Protein AF-A0AAV6C6K2-F1 (afdb_monomer_lite)

Structure (mmCIF, N/CA/C/O backbone):
data_AF-A0AAV6C6K2-F1
#
_entry.id   AF-A0AAV6C6K2-F1
#
loop_
_atom_site.group_PDB
_atom_site.id
_atom_site.type_symbol
_atom_site.label_atom_id
_atom_site.label_alt_id
_atom_site.label_comp_id
_atom_site.label_asym_id
_atom_site.label_entity_id
_atom_site.label_seq_id
_atom_site.pdbx_PDB_ins_code
_atom_site.Cartn_x
_atom_site.Cartn_y
_atom_site.Cartn_z
_atom_site.occupancy
_atom_site.B_iso_or_equiv
_atom_site.auth_seq_id
_atom_site.auth_comp_id
_atom_site.auth_asym_id
_atom_site.auth_atom_id
_atom_site.pdbx_PDB_model_num
ATOM 1 N N . MET A 1 1 ? 60.187 15.544 -20.731 1.00 41.97 1 MET A N 1
ATOM 2 C CA . MET A 1 1 ? 59.043 16.212 -21.396 1.00 41.97 1 MET A CA 1
ATOM 3 C C . MET A 1 1 ? 57.814 15.322 -21.266 1.00 41.97 1 MET A C 1
ATOM 5 O O . MET A 1 1 ? 57.699 14.330 -21.974 1.00 41.97 1 MET A O 1
ATOM 9 N N . THR A 1 2 ? 56.944 15.604 -20.298 1.00 47.44 2 THR A N 1
ATOM 10 C CA . THR A 1 2 ? 55.716 14.842 -20.031 1.00 47.44 2 THR A CA 1
ATOM 11 C C . THR A 1 2 ? 54.635 15.255 -21.029 1.00 47.44 2 THR A C 1
ATOM 13 O O . THR A 1 2 ? 54.110 16.364 -20.990 1.00 47.44 2 THR A O 1
ATOM 16 N N . LYS A 1 3 ? 54.337 14.371 -21.984 1.00 50.28 3 LYS A N 1
ATOM 17 C CA . LYS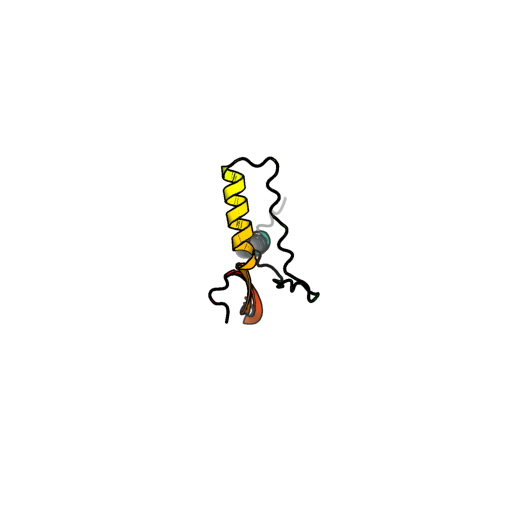 A 1 3 ? 53.320 14.591 -23.017 1.00 50.28 3 LYS A CA 1
ATOM 18 C C . LYS A 1 3 ? 51.944 14.44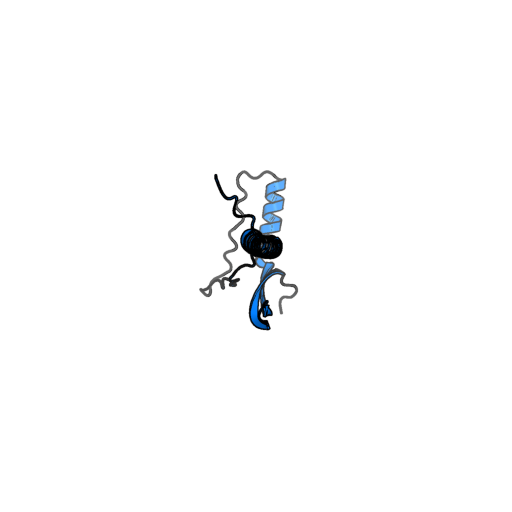4 -22.360 1.00 50.28 3 LYS A C 1
ATOM 20 O O . LYS A 1 3 ? 51.496 13.329 -22.104 1.00 50.28 3 LYS A O 1
ATOM 25 N N . THR A 1 4 ? 51.292 15.554 -22.026 1.00 58.41 4 THR A N 1
ATOM 26 C CA . THR A 1 4 ? 49.924 15.542 -21.499 1.00 58.41 4 THR A CA 1
ATOM 27 C C . THR A 1 4 ? 48.999 14.972 -22.574 1.00 58.41 4 THR A C 1
ATOM 29 O O . THR A 1 4 ? 48.773 15.572 -23.624 1.00 58.41 4 THR A O 1
ATOM 32 N N . ARG A 1 5 ? 48.498 13.752 -22.349 1.00 64.06 5 ARG A N 1
ATOM 33 C CA . ARG A 1 5 ? 47.532 13.083 -23.227 1.00 64.06 5 ARG A CA 1
ATOM 34 C C . ARG A 1 5 ? 46.197 13.819 -23.114 1.00 64.06 5 ARG A C 1
ATOM 36 O O . ARG A 1 5 ? 45.345 13.471 -22.302 1.00 64.06 5 ARG A O 1
ATOM 43 N N . ALA A 1 6 ? 46.047 14.893 -23.883 1.00 68.00 6 ALA A N 1
ATOM 44 C CA . ALA A 1 6 ? 44.818 15.665 -23.947 1.00 68.00 6 ALA A CA 1
ATOM 45 C C . ALA A 1 6 ? 43.724 14.795 -24.575 1.00 68.00 6 ALA A C 1
ATOM 47 O O . ALA A 1 6 ? 43.775 14.442 -25.752 1.00 68.00 6 ALA A O 1
ATOM 48 N N . TRP A 1 7 ? 42.758 14.399 -23.753 1.00 70.56 7 TRP A N 1
ATOM 49 C CA . TRP A 1 7 ? 41.649 13.564 -24.183 1.00 70.56 7 TRP A CA 1
ATOM 50 C C . TRP A 1 7 ? 40.774 14.329 -25.197 1.00 70.56 7 TRP A C 1
ATOM 52 O O . TRP A 1 7 ? 40.398 15.468 -24.894 1.00 70.56 7 TRP A O 1
ATOM 62 N N . PRO A 1 8 ? 40.419 13.758 -26.370 1.00 84.38 8 PRO A N 1
ATOM 63 C CA . PRO A 1 8 ? 39.495 14.407 -27.297 1.00 84.38 8 PRO A CA 1
ATOM 64 C C . PRO A 1 8 ? 38.175 14.765 -26.601 1.00 84.38 8 PRO A C 1
ATOM 66 O O . PRO A 1 8 ? 37.625 13.974 -25.832 1.00 84.38 8 PRO A O 1
ATOM 69 N N . ARG A 1 9 ? 37.665 15.975 -26.873 1.00 82.75 9 ARG A N 1
ATOM 70 C CA . ARG A 1 9 ? 36.439 16.528 -26.262 1.00 82.75 9 ARG A CA 1
ATOM 71 C C . ARG A 1 9 ? 35.242 15.585 -26.403 1.00 82.75 9 ARG A C 1
ATOM 73 O O . ARG A 1 9 ? 34.453 15.473 -25.475 1.00 82.75 9 ARG A O 1
ATOM 80 N N . THR A 1 10 ? 35.156 14.870 -27.523 1.00 85.19 10 THR A N 1
ATOM 81 C CA . THR A 1 10 ? 34.118 13.868 -27.801 1.00 85.19 10 THR A CA 1
ATOM 82 C C . THR A 1 10 ? 34.042 12.803 -26.719 1.00 85.19 10 THR A C 1
ATOM 84 O O . THR A 1 10 ? 32.973 12.496 -26.215 1.00 85.19 10 THR A O 1
ATOM 87 N N . LEU A 1 11 ? 35.184 12.284 -26.293 1.00 89.75 11 LEU A N 1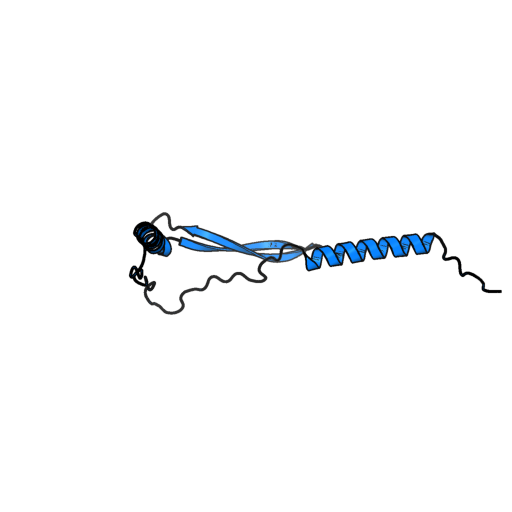
ATOM 88 C CA . LEU A 1 11 ? 35.220 11.175 -25.356 1.00 89.75 11 LEU A CA 1
ATOM 89 C C . LEU A 1 11 ? 35.017 11.656 -23.907 1.00 89.75 11 LEU A C 1
ATOM 91 O O . LEU A 1 11 ? 34.475 10.920 -23.092 1.00 89.75 11 LEU A O 1
ATOM 95 N N . ARG A 1 12 ? 35.322 12.930 -23.611 1.00 86.88 12 ARG A N 1
ATOM 96 C CA . ARG A 1 12 ? 34.854 13.580 -22.374 1.00 86.88 12 ARG A CA 1
ATOM 97 C C . ARG A 1 12 ? 33.331 13.689 -22.337 1.00 86.88 12 ARG A C 1
ATOM 99 O O . ARG A 1 12 ? 32.751 13.381 -21.308 1.00 86.88 12 ARG A O 1
ATOM 106 N N . LEU A 1 13 ? 32.696 14.092 -23.441 1.00 91.44 13 LEU A N 1
ATOM 107 C CA . LEU A 1 13 ? 31.233 14.185 -23.533 1.00 91.44 13 LEU A CA 1
ATOM 108 C C . LEU A 1 13 ? 30.568 12.808 -23.412 1.00 91.44 13 LEU A C 1
ATOM 110 O O . LEU A 1 13 ? 29.590 12.674 -22.685 1.00 91.44 13 LEU A O 1
ATOM 114 N N . VAL A 1 14 ? 31.139 11.778 -24.045 1.00 94.06 14 VAL A N 1
ATOM 115 C CA . VAL A 1 14 ? 30.674 10.388 -23.897 1.00 94.06 14 VAL A CA 1
ATOM 116 C C . VAL A 1 14 ? 30.785 9.927 -22.445 1.00 94.06 14 VAL A C 1
ATOM 118 O O . VAL A 1 14 ? 29.814 9.417 -21.897 1.00 94.06 14 VAL A O 1
ATOM 121 N N . ALA A 1 15 ? 31.930 10.151 -21.793 1.00 94.56 15 ALA A N 1
ATOM 122 C CA . ALA A 1 15 ? 32.102 9.796 -20.387 1.00 94.56 15 ALA A CA 1
ATOM 123 C C . ALA A 1 15 ? 31.097 10.529 -19.483 1.00 94.56 15 ALA A C 1
ATOM 125 O O . ALA A 1 15 ? 30.530 9.920 -18.583 1.00 94.56 15 ALA A O 1
ATOM 126 N N . LEU A 1 16 ? 30.828 11.810 -19.753 1.00 96.12 16 LEU A N 1
ATOM 127 C CA . LEU A 1 16 ? 29.853 12.607 -19.006 1.00 96.12 16 LEU A CA 1
ATOM 128 C C . LEU A 1 16 ? 28.428 12.059 -19.173 1.00 96.12 16 LEU A C 1
ATOM 130 O O . LEU A 1 16 ? 27.714 11.924 -18.185 1.00 96.12 16 LEU A O 1
ATOM 134 N N . GLY A 1 17 ? 28.044 11.670 -20.394 1.00 95.62 17 GLY A N 1
ATOM 135 C CA . GLY A 1 17 ? 26.758 11.023 -20.667 1.00 95.62 17 GLY A CA 1
ATOM 136 C C . GLY A 1 17 ? 26.611 9.670 -19.966 1.00 95.62 17 GLY A C 1
ATOM 137 O O . GLY A 1 17 ? 25.574 9.399 -19.367 1.00 95.62 17 GLY A O 1
ATOM 138 N N . VAL A 1 18 ? 27.668 8.853 -19.964 1.00 96.56 18 VAL A N 1
ATOM 139 C CA . VAL A 1 18 ? 27.693 7.564 -19.251 1.00 96.56 18 VAL A CA 1
ATOM 140 C C . VAL A 1 18 ? 27.577 7.764 -17.738 1.00 96.56 18 VAL A C 1
ATOM 142 O O . VAL A 1 18 ? 26.806 7.057 -17.094 1.00 96.56 18 VAL A O 1
ATOM 145 N N . ILE A 1 19 ? 28.285 8.746 -17.169 1.00 96.81 19 ILE A N 1
ATOM 146 C CA . ILE A 1 19 ? 28.203 9.082 -15.738 1.00 96.81 19 ILE A CA 1
ATOM 147 C C . ILE A 1 19 ? 26.792 9.547 -15.367 1.00 96.81 19 ILE A C 1
ATOM 149 O O . ILE A 1 19 ? 26.262 9.102 -14.353 1.00 96.81 19 ILE A O 1
ATOM 153 N N . LEU A 1 20 ? 26.172 10.403 -16.184 1.00 96.06 20 LEU A N 1
ATOM 154 C CA . LEU A 1 20 ? 24.791 10.845 -15.975 1.00 96.06 20 LEU A CA 1
ATOM 155 C C . LEU A 1 20 ? 23.810 9.670 -16.038 1.00 96.06 20 LEU A C 1
ATOM 157 O O . LEU A 1 20 ? 23.005 9.517 -15.128 1.00 96.06 20 LEU A O 1
ATOM 161 N N . GLY A 1 21 ? 23.924 8.801 -17.047 1.00 95.31 21 GLY A N 1
ATOM 162 C CA . GLY A 1 21 ? 23.065 7.621 -17.183 1.00 95.31 21 GLY A CA 1
ATOM 163 C C . GLY A 1 21 ? 23.195 6.645 -16.009 1.00 95.31 21 GLY A C 1
ATOM 164 O O . GLY A 1 21 ? 22.191 6.258 -15.414 1.00 95.31 21 GLY A O 1
ATOM 165 N N . LEU A 1 22 ? 24.427 6.295 -15.622 1.00 95.69 22 LEU A N 1
ATOM 166 C CA . LEU A 1 22 ? 24.698 5.426 -14.469 1.00 95.69 22 LEU A CA 1
ATOM 167 C C . LEU A 1 22 ? 24.255 6.063 -13.151 1.00 95.69 22 LEU A C 1
ATOM 169 O O . LEU A 1 22 ? 23.697 5.374 -12.302 1.00 95.69 22 LEU A O 1
ATOM 173 N N . GLY A 1 23 ? 24.484 7.367 -12.984 1.00 94.81 23 GLY A N 1
ATOM 174 C CA . GLY A 1 23 ? 24.060 8.118 -11.807 1.00 94.81 23 GLY A CA 1
ATOM 175 C C . GLY A 1 23 ? 22.540 8.130 -11.654 1.00 94.81 23 GLY A C 1
ATOM 176 O O . GLY A 1 23 ? 22.038 7.826 -10.573 1.00 94.81 23 GLY A O 1
ATOM 177 N N . SER A 1 24 ? 21.808 8.400 -12.739 1.00 91.62 24 SER A N 1
ATOM 178 C CA . SER A 1 24 ? 20.343 8.343 -12.762 1.00 91.62 24 SER A CA 1
ATOM 179 C C . SER A 1 24 ? 19.813 6.934 -12.482 1.00 91.62 24 SER A C 1
ATOM 181 O O . SER A 1 24 ? 18.918 6.787 -11.652 1.00 91.62 24 SER A O 1
ATOM 183 N N . TYR A 1 25 ? 20.389 5.897 -13.103 1.00 88.31 25 TYR A N 1
ATOM 184 C CA . TYR A 1 25 ? 20.007 4.501 -12.853 1.00 88.31 25 TYR A CA 1
ATOM 185 C C . TYR A 1 25 ? 20.239 4.094 -11.392 1.00 88.31 25 TYR A C 1
ATOM 187 O O . TYR A 1 25 ? 19.344 3.569 -10.729 1.00 88.31 25 TYR A O 1
ATOM 195 N N . TRP A 1 26 ? 21.430 4.382 -10.862 1.00 92.75 26 TRP A N 1
ATOM 196 C CA . TRP A 1 26 ? 21.782 4.062 -9.483 1.00 92.75 26 TRP A CA 1
ATOM 197 C C . TRP A 1 26 ? 20.856 4.774 -8.493 1.00 92.75 26 TRP A C 1
ATOM 199 O O . TRP A 1 26 ? 20.302 4.128 -7.604 1.00 92.75 26 TRP A O 1
ATOM 209 N N . ALA A 1 27 ? 20.616 6.074 -8.688 1.00 89.25 27 ALA A N 1
ATOM 210 C CA . ALA A 1 27 ? 19.717 6.843 -7.836 1.00 89.25 27 ALA A CA 1
ATOM 211 C C . ALA A 1 27 ? 18.273 6.307 -7.877 1.00 89.25 27 ALA A C 1
ATOM 213 O O . ALA A 1 27 ? 17.664 6.117 -6.822 1.00 89.25 27 ALA A O 1
ATOM 214 N N . GLY A 1 28 ? 17.759 5.991 -9.070 1.00 84.00 28 GLY A N 1
ATOM 215 C CA . GLY A 1 28 ? 16.430 5.403 -9.252 1.00 84.00 28 GLY A CA 1
ATOM 216 C C . GLY A 1 28 ? 16.285 4.044 -8.568 1.00 84.00 28 GLY A C 1
ATOM 217 O O . GLY A 1 28 ? 15.338 3.830 -7.819 1.00 84.00 28 GLY A O 1
ATOM 218 N N . SER A 1 29 ? 17.264 3.152 -8.734 1.00 82.06 29 SER A N 1
ATOM 219 C CA . SER A 1 29 ? 17.237 1.817 -8.116 1.00 82.06 29 SER A CA 1
ATOM 220 C C . SER A 1 29 ? 17.337 1.836 -6.584 1.00 82.06 29 SER A C 1
ATOM 222 O O . SER A 1 29 ? 16.809 0.955 -5.909 1.00 82.06 29 SER A O 1
ATOM 224 N N . ARG A 1 30 ? 18.035 2.825 -6.008 1.00 81.75 30 ARG A N 1
ATOM 225 C CA . ARG A 1 30 ? 18.355 2.853 -4.572 1.00 81.75 30 ARG A CA 1
ATOM 226 C C . ARG A 1 30 ? 17.280 3.557 -3.744 1.00 81.75 30 ARG A C 1
ATOM 228 O O . ARG A 1 30 ? 17.019 3.125 -2.617 1.00 81.75 30 ARG A O 1
ATOM 235 N N . TRP A 1 31 ? 16.698 4.624 -4.292 1.00 84.56 31 TRP A N 1
ATOM 236 C CA . TRP A 1 31 ? 15.723 5.489 -3.616 1.00 84.56 31 TRP A CA 1
ATOM 237 C C . TRP A 1 31 ? 14.355 5.550 -4.297 1.00 84.56 31 TRP A C 1
ATOM 239 O O . TRP A 1 31 ? 13.490 6.290 -3.833 1.00 84.56 31 TRP A O 1
ATOM 249 N N . GLY A 1 32 ? 14.133 4.778 -5.362 1.00 73.00 32 GLY A N 1
ATOM 250 C CA . GLY A 1 32 ? 12.800 4.580 -5.918 1.00 73.00 32 GLY A CA 1
ATOM 251 C C . GLY A 1 32 ? 11.837 3.988 -4.886 1.00 73.00 32 GLY A C 1
ATOM 252 O O . GLY A 1 32 ? 12.242 3.338 -3.916 1.00 73.00 32 GLY A O 1
ATOM 253 N N . THR A 1 33 ? 10.544 4.230 -5.088 1.00 70.06 33 THR A N 1
ATOM 254 C CA . THR A 1 33 ? 9.477 3.636 -4.279 1.00 70.06 33 THR A CA 1
ATOM 255 C C . THR A 1 33 ? 9.588 2.118 -4.339 1.00 70.06 33 THR A C 1
ATOM 257 O O . THR A 1 33 ? 9.477 1.527 -5.412 1.00 70.06 33 THR A O 1
ATOM 260 N N . ARG A 1 34 ? 9.832 1.487 -3.189 1.00 62.75 34 ARG A N 1
ATOM 261 C CA . ARG A 1 34 ? 9.842 0.030 -3.081 1.00 62.75 34 ARG A CA 1
ATOM 262 C C . ARG A 1 34 ? 8.400 -0.439 -3.039 1.00 62.75 34 ARG A C 1
ATOM 264 O O . ARG A 1 34 ? 7.720 -0.240 -2.034 1.00 62.75 34 ARG A O 1
ATOM 271 N N . TRP A 1 35 ? 7.941 -1.001 -4.144 1.00 60.81 35 TRP A N 1
ATOM 272 C CA . TRP A 1 35 ? 6.689 -1.736 -4.159 1.00 60.81 35 TRP A CA 1
ATOM 273 C C . TRP A 1 35 ? 6.904 -3.045 -3.390 1.00 60.81 35 TRP A C 1
ATOM 275 O O . TRP A 1 35 ? 8.003 -3.600 -3.449 1.00 60.81 35 TRP A O 1
ATOM 285 N N . PRO A 1 36 ? 5.925 -3.516 -2.606 1.00 63.81 36 PRO A N 1
ATOM 286 C CA . PRO A 1 36 ? 6.009 -4.840 -2.007 1.00 63.81 36 PRO A CA 1
ATOM 287 C C . PRO A 1 36 ? 6.161 -5.891 -3.115 1.00 63.81 36 PRO A C 1
ATOM 289 O O . PRO A 1 36 ? 5.306 -5.973 -3.991 1.00 63.81 36 PRO A O 1
ATOM 292 N N . ASP A 1 37 ? 7.229 -6.696 -3.071 1.00 65.88 37 ASP A N 1
ATOM 293 C CA . ASP A 1 37 ? 7.487 -7.753 -4.070 1.00 65.88 37 ASP A CA 1
ATOM 294 C C . ASP A 1 37 ? 6.408 -8.853 -4.057 1.00 65.88 37 ASP A C 1
ATOM 296 O O . ASP A 1 37 ? 6.272 -9.624 -5.003 1.00 65.88 37 ASP A O 1
ATOM 300 N N . SER A 1 38 ? 5.652 -8.946 -2.960 1.00 72.94 38 SER A N 1
ATOM 301 C CA . SER A 1 38 ? 4.439 -9.752 -2.853 1.00 72.94 38 SER A CA 1
ATOM 302 C C . SER A 1 38 ? 3.542 -9.221 -1.736 1.00 72.94 38 SER A C 1
ATOM 304 O O . SER A 1 38 ? 4.022 -8.764 -0.692 1.00 72.94 38 SER A O 1
ATOM 306 N N . VAL A 1 39 ? 2.233 -9.294 -1.945 1.00 74.31 39 VAL A N 1
ATOM 307 C CA . VAL A 1 39 ? 1.200 -9.008 -0.955 1.00 74.31 39 VAL A CA 1
ATOM 308 C C . VAL A 1 39 ? 0.304 -10.235 -0.878 1.00 74.31 39 VAL A C 1
ATOM 310 O O . VAL A 1 39 ? -0.547 -10.459 -1.728 1.00 74.31 39 VAL A O 1
ATOM 313 N N . GLU A 1 40 ? 0.468 -11.038 0.167 1.00 77.12 40 GLU A N 1
ATOM 314 C CA . GLU A 1 40 ? -0.400 -12.191 0.402 1.00 77.12 40 GLU A CA 1
ATOM 315 C C . GLU A 1 40 ? -1.452 -11.845 1.458 1.00 77.12 40 GLU A C 1
ATOM 317 O O . GLU A 1 40 ? -1.147 -11.297 2.523 1.00 77.12 40 GLU A O 1
ATOM 322 N N . ALA A 1 41 ? -2.707 -12.206 1.195 1.00 68.12 41 ALA A N 1
ATOM 323 C CA . ALA A 1 41 ? -3.728 -12.177 2.226 1.00 68.12 41 ALA A CA 1
ATOM 324 C C . ALA A 1 41 ? -3.552 -13.419 3.101 1.00 68.12 41 ALA A C 1
ATOM 326 O O . ALA A 1 41 ? -3.904 -14.525 2.693 1.00 68.12 41 ALA A O 1
ATOM 327 N N . LEU A 1 42 ? -3.043 -13.249 4.325 1.00 65.44 42 LEU A N 1
ATOM 328 C CA . LEU A 1 42 ? -3.025 -14.347 5.286 1.00 65.44 42 LEU A CA 1
ATOM 329 C C . LEU A 1 42 ? -4.469 -14.781 5.568 1.00 65.44 42 LEU A C 1
ATOM 331 O O . LEU A 1 42 ? -5.183 -14.183 6.373 1.00 65.44 42 LEU A O 1
ATOM 335 N N . ARG A 1 43 ? -4.901 -15.857 4.906 1.00 58.28 43 ARG A N 1
ATOM 336 C CA . ARG A 1 43 ? -6.086 -16.611 5.303 1.00 58.28 43 ARG A CA 1
ATOM 337 C C . ARG A 1 43 ? -5.786 -17.165 6.690 1.00 58.28 43 ARG A C 1
ATOM 339 O O . ARG A 1 43 ? -4.778 -17.847 6.868 1.00 58.28 43 ARG A O 1
ATOM 346 N N . SER A 1 44 ? -6.651 -16.909 7.666 1.00 59.25 44 SER A N 1
ATOM 347 C CA . SER A 1 44 ? -6.613 -17.610 8.951 1.00 59.25 44 SER A CA 1
ATOM 348 C C . SER A 1 44 ? -6.879 -19.099 8.688 1.00 59.25 44 SER A C 1
ATOM 350 O O . SER A 1 44 ? -8.019 -19.542 8.586 1.00 59.25 44 SER A O 1
ATOM 352 N N . SER A 1 45 ? -5.819 -19.865 8.438 1.00 52.59 45 SER A N 1
ATOM 353 C CA . SER A 1 45 ? -5.868 -21.221 7.896 1.00 52.59 45 SER A CA 1
ATOM 354 C C . SER A 1 45 ? -6.066 -22.256 8.995 1.00 52.59 45 SER A C 1
ATOM 356 O O . SER A 1 45 ? -5.182 -23.037 9.307 1.00 52.59 45 SER A O 1
ATOM 358 N N . THR A 1 46 ? -7.247 -22.271 9.600 1.00 47.53 46 THR A N 1
ATOM 359 C CA . THR A 1 46 ? -7.874 -23.416 10.286 1.00 47.53 46 THR A CA 1
ATOM 360 C C . THR A 1 46 ? -9.315 -22.974 10.532 1.00 47.53 46 THR A C 1
ATOM 362 O O . THR A 1 46 ? -9.500 -21.816 10.879 1.00 47.53 46 THR A O 1
ATOM 365 N N . GLY A 1 47 ? -10.334 -23.818 10.336 1.00 54.44 47 GLY A N 1
ATOM 366 C CA . GLY A 1 47 ? -11.758 -23.460 10.491 1.00 54.44 47 GLY A CA 1
ATOM 367 C C . GLY A 1 47 ? -12.181 -23.034 11.908 1.00 54.44 47 GLY A C 1
ATOM 368 O O . GLY A 1 47 ? -13.004 -23.692 12.530 1.00 54.44 47 GLY A O 1
ATOM 369 N N . GLY A 1 48 ? -11.619 -21.950 12.432 1.00 47.38 48 GLY A N 1
ATOM 370 C CA . GLY A 1 48 ? -11.740 -21.488 13.800 1.00 47.38 48 GLY A CA 1
ATOM 371 C C . GLY A 1 48 ? -12.028 -19.997 13.829 1.00 47.38 48 GLY A C 1
ATOM 372 O O . GLY A 1 48 ? -11.425 -19.223 13.090 1.00 47.38 48 GLY A O 1
ATOM 373 N N . GLN A 1 49 ? -12.985 -19.640 14.684 1.00 51.88 49 GLN A N 1
ATOM 374 C CA . GLN A 1 49 ? -13.334 -18.287 15.107 1.00 51.88 49 GLN A CA 1
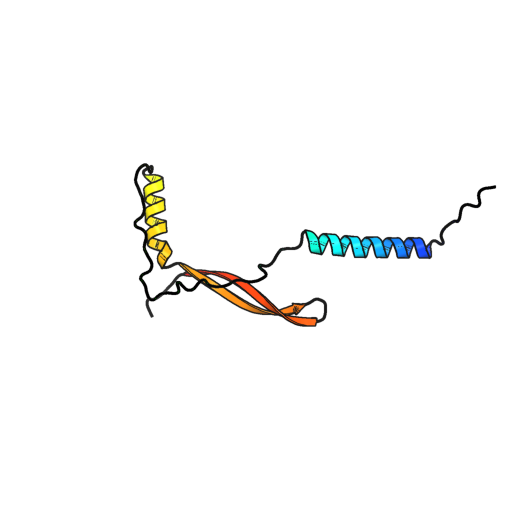ATOM 375 C C . GLN A 1 49 ? -12.195 -17.278 14.922 1.00 51.88 49 GLN A C 1
ATOM 377 O O . GLN A 1 49 ? -11.090 -17.499 15.426 1.00 51.88 49 GLN A O 1
ATOM 382 N N . LEU A 1 50 ? -12.516 -16.124 14.319 1.00 57.06 50 LEU A N 1
ATOM 383 C CA . LEU A 1 50 ? -11.842 -14.867 14.641 1.00 57.06 50 LEU A CA 1
ATOM 384 C C . LEU A 1 50 ? -11.702 -14.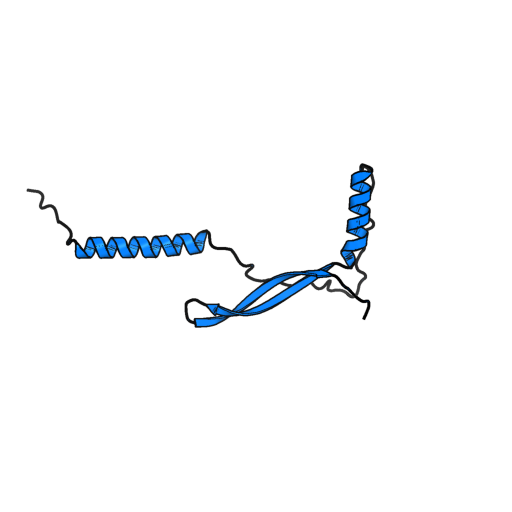835 16.163 1.00 57.06 50 LEU A C 1
ATOM 386 O O . LEU A 1 50 ? -12.696 -14.712 16.880 1.00 57.06 50 LEU A O 1
ATOM 390 N N . ARG A 1 51 ? -10.487 -15.046 16.674 1.00 55.62 51 ARG A N 1
ATOM 391 C CA . ARG A 1 51 ? -10.217 -14.840 18.089 1.00 55.62 51 ARG A CA 1
ATOM 392 C C . ARG A 1 51 ? -10.323 -13.340 18.287 1.00 55.62 51 ARG A C 1
ATOM 394 O O . ARG A 1 51 ? -9.335 -12.629 18.140 1.00 55.62 51 ARG A O 1
ATOM 401 N N . THR A 1 52 ? -11.526 -12.859 18.580 1.00 57.94 52 THR A N 1
ATOM 402 C CA . THR A 1 52 ? -11.710 -11.565 19.220 1.00 57.94 52 THR A CA 1
ATOM 403 C C . THR A 1 52 ? -11.019 -11.697 20.566 1.00 57.94 52 THR A C 1
ATOM 405 O O . THR A 1 52 ? -11.599 -12.188 21.533 1.00 57.94 52 THR A O 1
ATOM 408 N N . ALA A 1 53 ? -9.725 -11.382 20.603 1.00 62.44 53 ALA A N 1
ATOM 409 C CA . ALA A 1 53 ? -9.014 -11.231 21.854 1.00 62.44 53 ALA A CA 1
ATOM 410 C C . ALA A 1 53 ? -9.773 -10.159 22.636 1.00 62.44 53 ALA A C 1
ATOM 412 O O . ALA A 1 53 ? -9.970 -9.052 22.131 1.00 62.44 53 ALA A O 1
ATOM 413 N N . ALA A 1 54 ? -10.275 -10.513 23.820 1.00 66.94 54 ALA A N 1
ATOM 414 C CA . ALA A 1 54 ? -10.951 -9.545 24.663 1.00 66.94 54 ALA A CA 1
ATOM 415 C C . ALA A 1 54 ? -9.977 -8.381 24.921 1.00 66.94 54 ALA A C 1
ATOM 417 O O . ALA A 1 54 ? -8.820 -8.640 25.288 1.00 66.94 54 ALA A O 1
ATOM 418 N N . PRO A 1 55 ? -10.397 -7.125 24.689 1.00 69.19 55 PRO A N 1
ATOM 419 C CA . PRO A 1 55 ? -9.527 -5.981 24.901 1.00 69.19 55 PRO A CA 1
ATOM 420 C C . PRO A 1 55 ? -9.036 -5.989 26.349 1.00 69.19 55 PRO A C 1
ATOM 422 O O . PRO A 1 55 ? -9.835 -6.017 27.282 1.00 69.19 55 PRO A O 1
ATOM 425 N N . HIS A 1 56 ? -7.717 -6.017 26.535 1.00 71.62 56 HIS A N 1
ATOM 426 C CA . HIS A 1 56 ? -7.115 -5.882 27.856 1.00 71.62 56 HIS A CA 1
ATOM 427 C C . HIS A 1 56 ? -7.161 -4.406 28.235 1.00 71.62 56 HIS A C 1
ATOM 429 O O . HIS A 1 56 ? -6.509 -3.582 27.599 1.00 71.62 56 HIS A O 1
ATOM 435 N N . THR A 1 57 ? -7.975 -4.076 29.234 1.00 75.94 57 THR A N 1
ATOM 436 C CA . THR A 1 57 ? -8.219 -2.691 29.661 1.00 75.94 57 THR A CA 1
ATOM 437 C C . THR A 1 57 ? -7.602 -2.350 31.017 1.00 75.94 57 THR A C 1
ATOM 439 O O . THR A 1 57 ? -7.817 -1.252 31.523 1.00 75.94 57 THR A O 1
ATOM 442 N N . GLU A 1 58 ? -6.851 -3.266 31.633 1.00 83.50 58 GLU A N 1
ATOM 443 C CA . GLU A 1 58 ? -6.203 -3.008 32.923 1.00 83.50 58 GLU A CA 1
ATOM 444 C C . GLU A 1 58 ? -5.100 -1.951 32.790 1.00 83.50 58 GLU A C 1
ATOM 446 O O . GLU A 1 58 ? -4.226 -2.051 31.932 1.00 83.50 58 GLU A O 1
ATOM 451 N N . GLY A 1 59 ? -5.143 -0.931 33.652 1.00 88.12 59 GLY A N 1
ATOM 452 C CA . GLY A 1 59 ? -4.140 0.136 33.693 1.00 88.12 59 GLY A CA 1
ATOM 453 C C . GLY A 1 59 ? -4.273 1.206 32.605 1.00 88.12 59 GLY A C 1
ATOM 454 O O . GLY A 1 59 ? -3.422 2.090 32.549 1.00 88.12 59 GLY A O 1
ATOM 455 N N . LEU A 1 60 ? -5.319 1.156 31.772 1.00 90.56 60 LEU A N 1
ATOM 456 C CA . LEU A 1 60 ? -5.598 2.202 30.787 1.00 90.56 60 LEU A CA 1
ATOM 457 C C . LEU A 1 60 ? -6.222 3.434 31.447 1.00 90.56 60 LEU A C 1
ATOM 459 O O . LEU A 1 60 ? -7.054 3.324 32.351 1.00 90.56 60 LEU A O 1
ATOM 463 N N . THR A 1 61 ? -5.863 4.610 30.942 1.00 95.06 61 THR A N 1
ATOM 464 C CA . THR A 1 61 ? -6.630 5.834 31.194 1.00 95.06 61 THR A CA 1
ATOM 465 C C . THR A 1 61 ? -8.018 5.743 30.547 1.00 95.06 61 THR A C 1
ATOM 467 O O . THR A 1 61 ? -8.260 4.910 29.670 1.00 95.06 61 THR A O 1
ATOM 470 N N . GLU A 1 62 ? -8.957 6.594 30.969 1.00 92.00 62 GLU A N 1
ATOM 471 C CA . GLU A 1 62 ? -10.330 6.583 30.440 1.00 92.00 62 GLU A CA 1
ATOM 472 C C . GLU A 1 62 ? -10.368 6.788 28.912 1.00 92.00 62 GLU A C 1
ATOM 474 O O . GLU A 1 62 ? -11.053 6.047 28.202 1.00 92.00 62 GLU A O 1
ATOM 479 N N . ASP A 1 63 ? -9.551 7.705 28.391 1.00 93.62 63 ASP A N 1
ATOM 480 C CA . ASP A 1 63 ? -9.447 7.981 26.954 1.00 93.62 63 ASP A CA 1
ATOM 481 C C . ASP A 1 63 ? -8.863 6.794 26.169 1.00 93.62 63 ASP A C 1
ATOM 483 O O . ASP A 1 63 ? -9.350 6.427 25.095 1.00 93.62 63 ASP A O 1
ATOM 487 N N . GLU A 1 64 ? -7.831 6.143 26.709 1.00 92.50 64 GLU A N 1
ATOM 488 C CA . GLU A 1 64 ? -7.240 4.950 26.099 1.00 92.50 64 GLU A CA 1
ATOM 489 C C . GLU A 1 64 ? -8.229 3.783 26.084 1.00 92.50 64 GLU A C 1
ATOM 491 O O . GLU A 1 64 ? -8.331 3.077 25.078 1.00 92.50 64 GLU A O 1
ATOM 496 N N . ALA A 1 65 ? -9.006 3.609 27.156 1.00 91.31 65 ALA A N 1
ATOM 497 C CA . ALA A 1 65 ? -10.042 2.587 27.230 1.00 91.31 65 ALA A CA 1
ATOM 498 C C . ALA A 1 65 ? -11.133 2.801 26.165 1.00 91.31 65 ALA A C 1
ATOM 500 O O . ALA A 1 65 ? -11.591 1.832 25.549 1.00 91.31 65 ALA A O 1
ATOM 501 N N . ILE A 1 66 ? -11.510 4.056 25.888 1.00 92.19 66 ILE A N 1
ATOM 502 C CA . ILE A 1 66 ? -12.446 4.401 24.807 1.00 92.19 66 ILE A CA 1
ATOM 503 C C . ILE A 1 66 ? -11.857 4.029 23.444 1.00 92.19 66 ILE A C 1
ATOM 505 O O . ILE A 1 66 ? -12.527 3.360 22.652 1.00 92.19 66 ILE A O 1
ATOM 509 N N . ASN A 1 67 ? -10.601 4.395 23.182 1.00 93.25 67 ASN A N 1
ATOM 510 C CA . ASN A 1 67 ? -9.933 4.050 21.927 1.00 93.25 67 ASN A CA 1
ATOM 511 C C . ASN A 1 67 ? -9.878 2.532 21.733 1.00 93.25 67 ASN A C 1
ATOM 513 O O . ASN A 1 67 ? -10.312 2.019 20.700 1.00 93.25 67 ASN A O 1
ATOM 517 N N . VAL A 1 68 ? -9.427 1.792 22.746 1.00 90.88 68 VAL A N 1
ATOM 518 C CA . VAL A 1 68 ? -9.349 0.327 22.698 1.00 90.88 68 VAL A CA 1
ATOM 519 C C . VAL A 1 68 ? -10.722 -0.291 22.441 1.00 90.88 68 VAL A C 1
ATOM 521 O O . VAL A 1 68 ? -10.839 -1.188 21.603 1.00 90.88 68 VAL A O 1
ATOM 524 N N . LYS A 1 69 ? -11.782 0.202 23.090 1.00 90.06 69 LYS A N 1
ATOM 525 C CA . LYS A 1 69 ? -13.156 -0.265 22.861 1.00 90.06 69 LYS A CA 1
ATOM 526 C C . LYS A 1 69 ? -13.605 -0.059 21.412 1.00 90.06 69 LYS A C 1
ATOM 528 O O . LYS A 1 69 ? -14.185 -0.968 20.823 1.00 90.06 69 LYS A O 1
ATOM 533 N N . ILE A 1 70 ? -13.335 1.110 20.831 1.00 91.94 70 ILE A N 1
ATOM 534 C CA . ILE A 1 70 ? -13.724 1.423 19.449 1.00 91.94 70 ILE A CA 1
ATOM 535 C C . ILE A 1 70 ? -12.948 0.545 18.463 1.00 91.94 70 ILE A C 1
ATOM 537 O O . ILE A 1 70 ? -13.558 -0.121 17.627 1.00 91.94 70 ILE A O 1
ATOM 541 N N . TYR A 1 71 ? -11.619 0.491 18.583 1.00 90.88 71 TYR A N 1
ATOM 542 C CA . TYR A 1 71 ? -10.785 -0.279 17.659 1.00 90.88 71 TYR A CA 1
ATOM 543 C C . TYR A 1 71 ? -11.043 -1.783 17.763 1.00 90.88 71 TYR A C 1
ATOM 545 O O . TYR A 1 71 ? -11.159 -2.442 16.735 1.00 90.88 71 TYR A O 1
ATOM 553 N N . SER A 1 72 ? -11.195 -2.330 18.972 1.00 88.19 72 SER A N 1
ATOM 554 C CA . SER A 1 72 ? -11.507 -3.757 19.148 1.00 88.19 72 SER A CA 1
ATOM 555 C C . SER A 1 72 ? -12.887 -4.134 18.604 1.00 88.19 72 SER A C 1
ATOM 557 O O . SER A 1 72 ? -13.035 -5.211 18.029 1.00 88.19 72 SER A O 1
ATOM 559 N N . GLY A 1 73 ? -13.881 -3.248 18.731 1.00 87.81 73 GLY A N 1
ATOM 560 C CA . GLY A 1 73 ? -15.214 -3.454 18.166 1.00 87.81 73 GLY A CA 1
ATOM 561 C C . GLY A 1 73 ? -15.254 -3.349 16.639 1.00 87.81 73 GLY A C 1
ATOM 562 O O . GLY A 1 73 ? -15.973 -4.110 15.997 1.00 87.81 73 GLY A O 1
ATOM 563 N N . ALA A 1 74 ? -14.475 -2.437 16.051 1.00 90.38 74 ALA A N 1
ATOM 564 C CA . ALA A 1 74 ? -14.446 -2.210 14.605 1.00 90.38 74 ALA A CA 1
ATOM 565 C C . ALA A 1 74 ? -13.496 -3.153 13.844 1.00 90.38 74 ALA A C 1
ATOM 567 O O . ALA A 1 74 ? -13.726 -3.420 12.665 1.00 90.38 74 ALA A O 1
ATOM 568 N N . ALA A 1 75 ? -12.448 -3.673 14.495 1.00 87.62 75 ALA A N 1
ATOM 569 C CA . ALA A 1 75 ? -11.407 -4.485 13.859 1.00 87.62 75 ALA A CA 1
ATOM 570 C C . ALA A 1 75 ? -11.930 -5.680 13.035 1.00 87.62 75 ALA A C 1
ATOM 572 O O . ALA A 1 75 ? -11.430 -5.867 11.927 1.00 87.62 75 ALA A O 1
ATOM 573 N N . PRO A 1 76 ? -12.938 -6.462 13.482 1.00 86.94 76 PRO A N 1
ATOM 574 C CA . PRO A 1 76 ? -13.450 -7.593 12.703 1.00 86.94 76 PRO A CA 1
ATOM 575 C C . PRO A 1 76 ? -14.108 -7.199 11.375 1.00 86.94 76 PRO A C 1
ATOM 577 O O . PRO A 1 76 ? 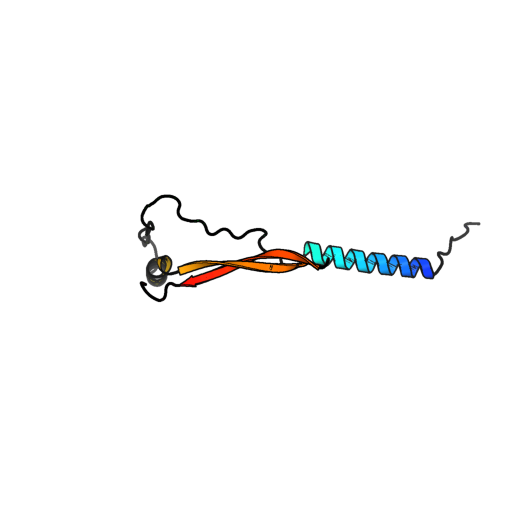-14.211 -8.029 10.477 1.00 86.94 76 PRO A O 1
ATOM 580 N N . SER A 1 77 ? -14.559 -5.950 11.248 1.00 89.38 77 SER A N 1
ATOM 581 C CA . SER A 1 77 ? -15.199 -5.447 10.032 1.00 89.38 77 SER A CA 1
ATOM 582 C C . SER A 1 77 ? -14.196 -4.928 9.006 1.00 89.38 77 SER A C 1
ATOM 584 O O . SER A 1 77 ? -14.601 -4.634 7.886 1.00 89.38 77 SER A O 1
ATOM 586 N N . VAL A 1 78 ? -12.912 -4.795 9.357 1.00 89.94 78 VAL A N 1
ATOM 587 C CA . VAL A 1 78 ? -11.864 -4.303 8.456 1.00 89.94 78 VAL A CA 1
ATOM 588 C C . VAL A 1 78 ? -11.274 -5.471 7.670 1.00 89.94 78 VAL A C 1
ATOM 590 O O . VAL A 1 78 ? -10.791 -6.447 8.238 1.00 89.94 78 VAL A O 1
ATOM 593 N N . ALA A 1 79 ? -11.286 -5.358 6.346 1.00 88.50 79 ALA A N 1
ATOM 594 C CA . ALA A 1 79 ? -10.741 -6.349 5.432 1.00 88.50 79 ALA A CA 1
ATOM 595 C C . ALA A 1 79 ? -9.402 -5.881 4.847 1.00 88.50 79 ALA A C 1
ATOM 597 O O . ALA A 1 79 ? -9.227 -4.705 4.525 1.00 88.50 79 ALA A O 1
ATOM 598 N N . ASN A 1 80 ? -8.476 -6.823 4.659 1.00 89.25 80 ASN A N 1
ATOM 599 C CA . ASN A 1 80 ? -7.295 -6.621 3.823 1.00 89.25 80 ASN A CA 1
ATOM 600 C C . ASN A 1 80 ? -7.667 -6.895 2.359 1.00 89.25 80 ASN A C 1
ATOM 602 O O . ASN A 1 80 ? -8.164 -7.978 2.047 1.00 89.25 80 ASN A O 1
ATOM 606 N N . ILE A 1 81 ? -7.428 -5.931 1.475 1.00 88.75 81 ILE A N 1
ATOM 607 C CA . ILE A 1 81 ? -7.718 -6.023 0.044 1.00 88.75 81 ILE A CA 1
ATOM 608 C C . ILE A 1 81 ? -6.392 -6.102 -0.702 1.00 88.75 81 ILE A C 1
ATOM 610 O O . ILE A 1 81 ? -5.569 -5.194 -0.620 1.00 88.75 81 ILE A O 1
ATOM 614 N N . VAL A 1 82 ? -6.212 -7.176 -1.463 1.00 90.19 82 VAL A N 1
ATOM 615 C CA . VAL A 1 82 ? -5.051 -7.364 -2.334 1.00 90.19 82 VAL A CA 1
ATOM 616 C C . VAL A 1 82 ? -5.501 -7.239 -3.781 1.00 90.19 82 VAL A C 1
ATOM 618 O O . VAL A 1 82 ? -6.471 -7.879 -4.191 1.00 90.19 82 VAL A O 1
ATOM 621 N N . THR A 1 83 ? -4.807 -6.412 -4.554 1.00 88.62 83 THR A N 1
ATOM 622 C CA . THR A 1 83 ? -5.039 -6.240 -5.988 1.00 88.62 83 THR A CA 1
ATOM 623 C C . THR A 1 83 ? -3.876 -6.828 -6.773 1.00 88.62 83 THR A C 1
ATOM 625 O O . THR A 1 83 ? -2.727 -6.756 -6.347 1.00 88.62 83 THR A O 1
ATOM 628 N N . ARG A 1 84 ? -4.167 -7.407 -7.940 1.00 87.94 84 ARG A N 1
ATOM 629 C CA . ARG A 1 84 ? -3.150 -7.833 -8.903 1.00 87.94 84 ARG A CA 1
ATOM 630 C C . ARG A 1 84 ? -3.547 -7.317 -10.279 1.00 87.94 84 ARG A C 1
ATOM 632 O O . ARG A 1 84 ? -4.655 -7.591 -10.738 1.00 87.94 84 ARG A O 1
ATOM 639 N N . THR A 1 85 ? -2.661 -6.562 -10.914 1.00 87.50 85 THR A N 1
ATOM 640 C CA . THR A 1 85 ? -2.850 -6.016 -12.263 1.00 87.50 85 THR A CA 1
ATOM 641 C C . THR A 1 85 ? -1.665 -6.379 -13.148 1.00 87.50 85 THR A C 1
ATOM 643 O O . THR A 1 85 ? -0.596 -6.706 -12.645 1.00 87.50 85 THR A O 1
ATOM 646 N N . MET A 1 86 ? -1.855 -6.339 -14.464 1.00 92.44 86 MET A N 1
ATOM 647 C CA . MET A 1 86 ? -0.746 -6.418 -15.415 1.00 92.44 86 MET A CA 1
ATOM 648 C C . MET A 1 86 ? -0.262 -5.003 -15.723 1.00 92.44 86 MET A C 1
ATOM 650 O O . MET A 1 86 ? -1.074 -4.139 -16.060 1.00 92.44 86 MET A O 1
ATOM 654 N N . GLU A 1 87 ? 1.043 -4.777 -15.621 1.00 88.12 87 GLU A N 1
ATOM 655 C CA . GLU A 1 87 ? 1.706 -3.529 -16.003 1.00 88.12 87 GLU A CA 1
ATOM 656 C C . GLU A 1 87 ? 2.824 -3.826 -17.013 1.00 88.12 87 GLU A C 1
ATOM 658 O O . GLU A 1 87 ? 3.307 -4.954 -17.096 1.00 88.12 87 GLU A O 1
ATOM 663 N N . TYR A 1 88 ? 3.206 -2.832 -17.817 1.00 90.44 88 TYR A N 1
ATOM 664 C CA . TYR A 1 88 ? 4.353 -2.949 -18.715 1.00 90.44 88 TYR A CA 1
ATOM 665 C C . TYR A 1 88 ? 5.603 -2.380 -18.051 1.00 90.44 88 TYR A C 1
ATOM 667 O O . TYR A 1 88 ? 5.617 -1.214 -17.661 1.00 90.44 88 TYR A O 1
ATOM 675 N N . ASP A 1 89 ? 6.662 -3.184 -17.983 1.00 86.88 89 ASP A N 1
ATOM 676 C CA . ASP A 1 89 ? 7.980 -2.718 -17.541 1.00 86.88 89 ASP A CA 1
ATOM 677 C C . ASP A 1 89 ? 8.659 -1.840 -18.622 1.00 86.88 89 ASP A C 1
ATOM 679 O O . ASP A 1 89 ? 8.181 -1.708 -19.752 1.00 86.88 89 ASP A O 1
ATOM 683 N N . VAL A 1 90 ? 9.819 -1.259 -18.306 1.00 84.00 90 VAL A N 1
ATOM 684 C CA . VAL A 1 90 ? 10.685 -0.459 -19.188 1.00 84.00 90 VAL A CA 1
ATOM 685 C C . VAL A 1 90 ? 11.010 -1.175 -20.507 1.00 84.00 90 VAL A C 1
ATOM 687 O O . VAL A 1 90 ? 11.236 -0.520 -21.526 1.00 84.00 90 VAL A O 1
ATOM 690 N N . PHE A 1 91 ? 11.000 -2.511 -20.517 1.00 88.88 91 PHE A N 1
ATOM 691 C CA . PHE A 1 91 ? 11.219 -3.337 -21.711 1.00 88.88 91 PHE A CA 1
ATOM 692 C C . PHE A 1 91 ? 9.934 -3.735 -22.453 1.00 88.88 91 PHE A C 1
ATOM 694 O O . PHE A 1 91 ? 9.986 -4.537 -23.382 1.00 88.88 91 PHE A O 1
ATOM 701 N N . MET A 1 92 ? 8.787 -3.167 -22.074 1.00 90.94 92 MET A N 1
ATOM 702 C CA . MET A 1 92 ? 7.459 -3.478 -22.616 1.00 90.94 92 MET A CA 1
ATOM 703 C C . MET A 1 92 ? 7.036 -4.946 -22.449 1.00 90.94 92 MET A C 1
ATOM 705 O O . MET A 1 92 ? 6.200 -5.448 -23.200 1.00 90.94 92 MET A O 1
ATOM 709 N N . GLU A 1 93 ? 7.581 -5.634 -21.448 1.00 89.75 93 GLU A N 1
ATOM 710 C CA . GLU A 1 93 ? 7.099 -6.945 -21.021 1.00 89.75 93 GLU A CA 1
ATOM 711 C C . GLU A 1 93 ? 5.931 -6.772 -20.044 1.00 89.75 93 GLU A C 1
ATOM 713 O O . GLU A 1 93 ? 5.981 -5.912 -19.162 1.00 89.75 93 GLU A O 1
ATOM 718 N N . ALA A 1 94 ? 4.870 -7.564 -20.217 1.00 90.88 94 ALA A N 1
ATOM 719 C CA . ALA A 1 94 ? 3.738 -7.571 -19.300 1.00 90.88 94 ALA A CA 1
ATOM 720 C C . ALA A 1 94 ? 4.111 -8.345 -18.029 1.00 90.88 94 ALA A C 1
ATOM 722 O O . ALA A 1 94 ? 4.284 -9.564 -18.071 1.00 90.88 94 ALA A O 1
ATOM 723 N N . VAL A 1 95 ? 4.207 -7.641 -16.904 1.00 87.94 95 VAL A N 1
ATOM 724 C CA . VAL A 1 95 ? 4.567 -8.200 -15.598 1.00 87.94 95 VAL A CA 1
ATOM 725 C C . VAL A 1 95 ? 3.412 -8.028 -14.603 1.00 87.94 95 VAL A C 1
ATOM 727 O O . VAL A 1 95 ? 2.742 -6.990 -14.606 1.00 87.94 95 VAL A O 1
ATOM 730 N N . PRO A 1 96 ? 3.121 -9.036 -13.757 1.00 88.38 96 PRO A N 1
ATOM 731 C CA . PRO A 1 96 ? 2.110 -8.899 -12.718 1.00 88.38 96 PRO A CA 1
ATOM 732 C C . PRO A 1 96 ? 2.629 -7.994 -11.596 1.00 88.38 96 PRO A C 1
ATOM 734 O O . PRO A 1 96 ? 3.704 -8.229 -11.049 1.00 88.38 96 PRO A O 1
ATOM 737 N N . VAL A 1 97 ? 1.833 -6.995 -11.225 1.00 85.75 97 VAL A N 1
ATOM 738 C CA . VAL A 1 97 ? 2.105 -6.075 -10.116 1.00 85.75 97 VAL A CA 1
ATOM 739 C C . VAL A 1 97 ? 1.014 -6.224 -9.066 1.00 85.75 97 VAL A C 1
ATOM 741 O O . VAL A 1 97 ? -0.176 -6.319 -9.389 1.00 85.75 97 VAL A O 1
ATOM 744 N N . GLU A 1 98 ? 1.427 -6.260 -7.802 1.00 87.50 98 GLU A N 1
ATOM 745 C CA . GLU A 1 98 ? 0.538 -6.410 -6.655 1.00 87.50 98 GLU A CA 1
ATOM 746 C C . GLU A 1 98 ? 0.402 -5.110 -5.866 1.00 87.50 98 GLU A C 1
ATOM 748 O O . GLU A 1 98 ? 1.349 -4.340 -5.711 1.00 87.50 98 GLU A O 1
ATOM 753 N N . GLY A 1 99 ? -0.804 -4.877 -5.353 1.00 86.56 99 GLY A N 1
ATOM 754 C CA . GLY A 1 99 ? -1.131 -3.769 -4.470 1.00 86.56 99 GLY A CA 1
ATOM 755 C C . GLY A 1 99 ? -1.840 -4.255 -3.211 1.00 86.56 99 GLY A C 1
ATOM 756 O O . GLY A 1 99 ? -2.536 -5.270 -3.219 1.00 86.56 99 GLY A O 1
ATOM 757 N N . ALA A 1 100 ? -1.673 -3.508 -2.123 1.00 89.94 100 ALA A N 1
ATOM 758 C CA . ALA A 1 100 ? -2.351 -3.746 -0.855 1.00 89.94 100 ALA A CA 1
ATOM 759 C C . ALA A 1 100 ? -3.180 -2.523 -0.467 1.00 89.94 100 ALA A C 1
ATOM 761 O O . ALA A 1 100 ? -2.742 -1.383 -0.636 1.00 89.94 100 ALA A O 1
ATOM 762 N N . GLY A 1 101 ? -4.346 -2.762 0.114 1.00 88.94 101 GLY A N 1
ATOM 763 C CA . GLY A 1 101 ? -5.195 -1.735 0.690 1.00 88.94 101 GLY A CA 1
ATOM 764 C C . GLY A 1 101 ? -6.051 -2.291 1.818 1.00 88.94 101 GLY A C 1
ATOM 765 O O . GLY A 1 101 ? -6.111 -3.497 2.052 1.00 88.94 101 GLY A O 1
ATOM 766 N N . SER A 1 102 ? -6.736 -1.401 2.522 1.00 90.44 102 SER A N 1
ATOM 767 C CA . SER A 1 102 ? -7.751 -1.768 3.502 1.00 90.44 102 SER A CA 1
ATOM 768 C C . SER A 1 102 ? -9.143 -1.432 2.978 1.00 90.44 102 SER A C 1
ATOM 770 O O . SER A 1 102 ? -9.335 -0.522 2.172 1.00 90.44 102 SER A O 1
ATOM 772 N N . GLY A 1 103 ? -10.127 -2.181 3.452 1.00 92.00 103 GLY A N 1
ATOM 773 C CA . GLY A 1 103 ? -11.539 -1.894 3.252 1.00 92.00 103 GLY A CA 1
ATOM 774 C C . GLY A 1 103 ? -12.341 -2.338 4.462 1.00 92.00 103 GLY A C 1
ATOM 775 O O . GLY A 1 103 ? -11.777 -2.722 5.485 1.00 92.00 103 GLY A O 1
ATOM 776 N N . PHE A 1 104 ? -13.661 -2.298 4.352 1.00 93.06 104 PHE A N 1
ATOM 777 C CA . PHE A 1 104 ? -14.541 -2.783 5.404 1.00 93.06 104 PHE A CA 1
ATOM 778 C C . PHE A 1 104 ? -15.774 -3.476 4.831 1.00 93.06 104 PHE A C 1
ATOM 780 O O . PHE A 1 104 ? -16.183 -3.217 3.698 1.00 93.06 104 PHE A O 1
ATOM 787 N N . VAL A 1 105 ? -16.353 -4.367 5.628 1.00 91.31 105 VAL A N 1
ATOM 788 C CA . VAL A 1 105 ? -17.595 -5.073 5.306 1.00 91.31 105 VAL A CA 1
ATOM 789 C C . VAL A 1 105 ? -18.769 -4.101 5.438 1.00 91.31 105 VAL A C 1
ATOM 791 O O . VAL A 1 105 ? -18.965 -3.508 6.498 1.00 91.31 105 VAL A O 1
ATOM 794 N N . MET A 1 106 ? -19.537 -3.922 4.359 1.00 92.44 106 MET A N 1
ATOM 795 C CA . MET A 1 106 ? -20.688 -3.006 4.329 1.00 92.44 106 MET A CA 1
ATOM 796 C C . MET A 1 106 ? -22.018 -3.691 4.651 1.00 92.44 106 MET A C 1
ATOM 798 O O . MET A 1 106 ? -22.853 -3.109 5.336 1.00 92.44 106 MET A O 1
ATOM 802 N N . ASP A 1 107 ? -22.218 -4.909 4.150 1.00 93.81 107 ASP A N 1
ATOM 803 C CA . ASP A 1 107 ? -23.420 -5.711 4.379 1.00 93.81 107 ASP A CA 1
ATOM 804 C C . ASP A 1 107 ? -23.011 -7.135 4.779 1.00 93.81 107 ASP A C 1
ATOM 806 O O . ASP A 1 107 ? -21.901 -7.593 4.520 1.00 93.81 107 ASP A O 1
ATOM 810 N N . SER A 1 108 ? -23.932 -7.816 5.442 1.00 87.12 108 SER A N 1
ATOM 811 C CA . SER A 1 108 ? -23.861 -9.207 5.891 1.00 87.12 108 SER A CA 1
ATOM 812 C C . SER A 1 108 ? -24.056 -10.249 4.780 1.00 87.12 108 SER A C 1
ATOM 814 O O . SER A 1 108 ? -24.026 -11.447 5.065 1.00 87.12 108 SER A O 1
ATOM 816 N N . ARG A 1 109 ? -24.311 -9.799 3.549 1.00 74.94 109 ARG A N 1
ATOM 817 C CA . ARG A 1 109 ? -24.554 -10.628 2.363 1.00 74.94 109 ARG A CA 1
ATOM 818 C C . ARG A 1 109 ? -23.277 -10.819 1.561 1.00 74.94 109 ARG A C 1
ATOM 820 O O . ARG A 1 109 ? -23.106 -11.943 1.046 1.00 74.94 109 ARG A O 1
#

Foldseek 3Di:
DDDPPPDPPVVVVVVVVVCVVVVVVVCCVPPPDDAPPDDDDPDPPDPDDPPLPPQDCPPDDPVVSVVSVVCSVQVVFKDKDKDWDWDQDPVRDTDIGMDIDMDGDDDPD

pLDDT: mean 81.31, std 14.13, range [41.97, 96.81]

Radius of gyration: 27.66 Å; chains: 1; bounding box: 84×40×62 Å

Secondary structure (DSSP, 8-state):
--------HHHHHHHHHHHHHHHHHHHHHHHS----S--------SS-----PPP--TT--HHHHHHHHHHHHHGGGEEEEEEEEEEE-TT--EEEEEEEEEEE-----

Sequence (109 aa):
MTKTRAWPRTLRLVALGVILGLGSYWAGSRWGTRWPDSVEALRSSTGGQLRTAAPHTEGLTEDEAINVKIYSGAAPSVANIVTRTMEYDVFMEAVPVEGAGSGFVMDSR